Protein 1PAQ (pdb70)

Structure (mmCIF, N/CA/C/O backbone):
data_1PAQ
#
_entry.id   1PAQ
#
_cell.length_a   106.340
_cell.length_b   106.340
_cell.length_c   91.710
_cell.angle_alpha   90.00
_cell.angle_beta   90.00
_cell.angle_gamma   90.00
#
_symmetry.space_group_name_H-M   'I 4 2 2'
#
loop_
_entity.id
_entity.type
_entity.pdbx_description
1 polymer 'Translation initiation factor eIF-2B epsilon subunit'
2 water water
#
loop_
_atom_site.group_PDB
_atom_site.id
_atom_site.type_symbol
_atom_site.label_atom_id
_atom_site.label_alt_id
_atom_site.label_comp_id
_atom_site.label_asym_id
_atom_site.label_entity_id
_atom_site.label_seq_id
_atom_site.pdbx_PDB_ins_code
_atom_site.Cartn_x
_atom_site.Cartn_y
_atom_site.Cartn_z
_atom_site.occupancy
_atom_site.B_iso_or_equiv
_atom_site.auth_seq_id
_atom_site.auth_comp_id
_atom_site.auth_asym_id
_atom_site.auth_atom_id
_atom_site.pdbx_PDB_model_num
ATOM 1 N N . ASP A 1 21 ? 12.316 25.079 7.717 1.00 53.05 544 ASP A N 1
ATOM 2 C CA . ASP A 1 21 ? 11.900 23.685 7.378 1.00 52.82 544 ASP A CA 1
ATOM 3 C C . ASP A 1 21 ? 11.878 22.844 8.643 1.00 51.67 544 ASP A C 1
ATOM 4 O O . ASP A 1 21 ? 10.953 22.065 8.872 1.00 50.87 544 ASP A O 1
ATOM 9 N N . PHE A 1 22 ? 12.923 22.988 9.450 1.00 50.58 545 PHE A N 1
ATOM 10 C CA . PHE A 1 22 ? 12.998 22.251 10.692 1.00 49.31 545 PHE A CA 1
ATOM 11 C C . PHE A 1 22 ? 11.778 22.543 11.540 1.00 50.06 545 PHE A C 1
ATOM 12 O O . PHE A 1 22 ? 11.285 21.647 12.228 1.00 50.01 545 PHE A O 1
ATOM 20 N N . GLU A 1 23 ? 11.285 23.783 11.519 1.00 50.43 546 GLU A N 1
ATOM 21 C CA . GLU A 1 23 ? 10.143 24.064 12.368 1.00 51.34 546 GLU A CA 1
ATOM 22 C C . GLU A 1 23 ? 9.050 23.051 12.099 1.00 51.15 546 GLU A C 1
ATOM 23 O O . GLU A 1 23 ? 8.894 22.099 12.860 1.00 52.44 546 GLU A O 1
ATOM 29 N N . LYS A 1 24 ? 8.314 23.225 11.009 1.00 50.43 547 LYS A N 1
ATOM 30 C CA . LYS A 1 24 ? 7.235 22.299 10.698 1.00 50.08 547 LYS A CA 1
ATOM 31 C C . LYS A 1 24 ? 7.522 20.844 11.070 1.00 48.40 547 LYS A C 1
ATOM 32 O O . LYS A 1 24 ? 6.703 20.206 11.725 1.00 48.43 547 LYS A O 1
ATOM 38 N N . GLU A 1 25 ? 8.673 20.319 10.669 1.00 46.98 548 GLU A N 1
ATOM 39 C CA . GLU A 1 25 ? 9.004 18.934 10.985 1.00 46.03 548 GLU A CA 1
ATOM 40 C C . GLU A 1 25 ? 9.141 18.703 12.492 1.00 44.22 548 GLU A C 1
ATOM 41 O O . GLU A 1 25 ? 8.776 17.642 12.996 1.00 43.86 548 GLU A O 1
ATOM 47 N N . GLY A 1 26 ? 9.669 19.692 13.207 1.00 41.94 549 GLY A N 1
ATOM 48 C CA . GLY A 1 26 ? 9.818 19.560 14.645 1.00 39.38 549 GLY A CA 1
ATOM 49 C C . GLY A 1 26 ? 8.460 19.532 15.318 1.00 37.72 549 GLY A C 1
ATOM 50 O O . GLY A 1 26 ? 8.217 18.743 16.234 1.00 35.84 549 GLY A O 1
ATOM 51 N N . ILE A 1 27 ? 7.567 20.402 14.859 1.00 37.82 550 ILE A N 1
ATOM 52 C CA . ILE A 1 27 ? 6.220 20.464 15.410 1.00 37.98 550 ILE A CA 1
ATOM 53 C C . ILE A 1 27 ? 5.547 19.110 15.205 1.00 38.28 550 ILE A C 1
ATOM 54 O O . ILE A 1 27 ? 4.916 18.567 16.113 1.00 37.82 550 ILE A O 1
ATOM 59 N N . ALA A 1 28 ? 5.703 18.566 14.005 1.00 38.07 551 ALA A N 1
ATOM 60 C CA . ALA A 1 28 ? 5.117 17.280 13.669 1.00 38.74 551 ALA A CA 1
ATOM 61 C C . ALA A 1 28 ? 5.657 16.160 14.559 1.00 39.04 551 ALA A C 1
ATOM 62 O O . ALA A 1 28 ? 4.900 15.311 15.034 1.00 38.95 551 ALA A O 1
ATOM 64 N N . THR A 1 29 ? 6.964 16.163 14.785 1.00 39.05 552 THR A N 1
ATOM 65 C CA . THR A 1 29 ? 7.589 15.141 15.611 1.00 38.90 552 THR A CA 1
ATOM 66 C C . THR A 1 29 ? 7.008 15.136 17.018 1.00 39.55 552 THR A C 1
ATOM 67 O O . THR A 1 29 ? 6.639 14.080 17.542 1.00 39.47 552 THR A O 1
ATOM 71 N N . VAL A 1 30 ? 6.925 16.316 17.627 1.00 39.54 553 VAL A N 1
ATOM 72 C CA . VAL A 1 30 ? 6.390 16.431 18.975 1.00 39.76 553 VAL A CA 1
ATOM 73 C C . VAL A 1 30 ? 4.908 16.076 18.988 1.00 40.60 553 VAL A C 1
ATOM 74 O O . VAL A 1 30 ? 4.439 15.375 19.884 1.00 39.48 553 VAL A O 1
ATOM 78 N N . GLU A 1 31 ? 4.167 16.534 17.985 1.00 42.02 554 GLU A N 1
ATOM 79 C CA . GLU A 1 31 ? 2.739 16.245 17.959 1.00 43.73 554 GLU A CA 1
ATOM 80 C C . GLU A 1 31 ? 2.478 14.748 17.906 1.00 45.23 554 GLU A C 1
ATOM 81 O O . GLU A 1 31 ? 1.499 14.247 18.474 1.00 46.35 554 GLU A O 1
ATOM 87 N N . ARG A 1 32 ? 3.350 14.038 17.203 1.00 46.39 555 ARG A N 1
ATOM 88 C CA . ARG A 1 32 ? 3.230 12.596 17.096 1.00 47.72 555 ARG A CA 1
ATOM 89 C C . ARG A 1 32 ? 3.435 11.887 18.429 1.00 48.11 555 ARG A C 1
ATOM 90 O O . ARG A 1 32 ? 2.646 11.023 18.791 1.00 49.54 555 ARG A O 1
ATOM 98 N N . ALA A 1 33 ? 4.524 12.211 19.121 1.00 48.46 556 ALA A N 1
ATOM 99 C CA . ALA A 1 33 ? 4.841 11.608 20.422 1.00 49.10 556 ALA A CA 1
ATOM 100 C C . ALA A 1 33 ? 3.823 11.870 21.546 1.00 49.83 556 ALA A C 1
ATOM 101 O O . ALA A 1 33 ? 3.780 11.120 22.512 1.00 50.35 556 ALA A O 1
ATOM 111 N N . GLU A 1 35 ? 0.415 12.444 20.951 1.00 54.18 558 GLU A N 1
ATOM 112 C CA . GLU A 1 35 ? -0.762 11.830 20.355 1.00 56.19 558 GLU A CA 1
ATOM 113 C C . GLU A 1 35 ? -0.837 10.320 20.541 1.00 57.04 558 GLU A C 1
ATOM 114 O O . GLU A 1 35 ? -1.726 9.788 21.212 1.00 58.13 558 GLU A O 1
ATOM 120 N N . ASN A 1 36 ? 0.112 9.654 19.904 1.00 57.32 559 ASN A N 1
ATOM 121 C CA . ASN A 1 36 ? 0.239 8.217 19.942 1.00 58.54 559 ASN A CA 1
ATOM 122 C C . ASN A 1 36 ? 1.138 7.946 21.138 1.00 58.61 559 ASN A C 1
ATOM 123 O O . ASN A 1 36 ? 2.078 7.133 21.122 1.00 58.07 559 ASN A O 1
ATOM 128 N N . ASN A 1 37 ? 0.793 8.700 22.171 1.00 58.87 560 ASN A N 1
ATOM 129 C CA . ASN A 1 37 ? 1.418 8.747 23.486 1.00 58.67 560 ASN A CA 1
ATOM 130 C C . ASN A 1 37 ? 2.784 8.212 23.748 1.00 58.79 560 ASN A C 1
ATOM 131 O O . ASN A 1 37 ? 2.963 7.234 24.480 1.00 58.71 560 ASN A O 1
ATOM 136 N N . HIS A 1 38 ? 3.765 8.921 23.236 1.00 59.26 561 HIS A N 1
ATOM 137 C CA . HIS A 1 38 ? 5.110 8.492 23.455 1.00 58.17 561 HIS A CA 1
ATOM 138 C C . HIS A 1 38 ? 5.554 8.964 24.800 1.00 56.97 561 HIS A C 1
ATOM 139 O O . HIS A 1 38 ? 5.101 9.976 25.298 1.00 56.32 561 HIS A O 1
ATOM 146 N N . ASP A 1 39 ? 6.455 8.189 25.359 1.00 55.10 562 ASP A N 1
ATOM 147 C CA . ASP A 1 39 ? 7.096 8.458 26.608 1.00 53.72 562 ASP A CA 1
ATOM 148 C C . ASP A 1 39 ? 8.030 9.494 26.007 1.00 52.81 562 ASP A C 1
ATOM 149 O O . ASP A 1 39 ? 8.209 9.565 24.781 1.00 52.72 562 ASP A O 1
ATOM 154 N N . LEU A 1 40 ? 8.560 10.328 26.876 1.00 50.91 563 LEU A N 1
ATOM 155 C CA . LEU A 1 40 ? 9.443 11.388 26.491 1.00 49.68 563 LEU A CA 1
ATOM 156 C C . LEU A 1 40 ? 10.771 10.933 25.945 1.00 49.21 563 LEU A C 1
ATOM 157 O O . LEU A 1 40 ? 11.075 11.225 24.790 1.00 50.10 563 LEU A O 1
ATOM 162 N N . ASP A 1 41 ? 11.561 10.239 26.772 1.00 47.86 564 ASP A N 1
ATOM 163 C CA . ASP A 1 41 ? 12.883 9.769 26.358 1.00 46.52 564 ASP A CA 1
ATOM 164 C C . ASP A 1 41 ? 12.874 9.491 24.881 1.00 46.25 564 ASP A C 1
ATOM 165 O O . ASP A 1 41 ? 13.733 9.989 24.149 1.00 47.03 564 ASP A O 1
ATOM 170 N N . THR A 1 42 ? 11.885 8.729 24.430 1.00 45.14 565 THR A N 1
ATOM 171 C CA . THR A 1 42 ? 11.810 8.422 23.013 1.00 45.19 565 THR A CA 1
ATOM 172 C C . THR A 1 42 ? 11.420 9.612 22.121 1.00 44.30 565 THR A C 1
ATOM 173 O O . THR A 1 42 ? 11.892 9.711 20.984 1.00 45.15 565 THR A O 1
ATOM 177 N N . ALA A 1 43 ? 10.575 10.510 22.618 1.00 42.87 566 ALA A N 1
ATOM 178 C CA . ALA A 1 43 ? 10.204 11.690 21.847 1.00 41.12 566 ALA A CA 1
ATOM 179 C C . ALA A 1 43 ? 11.449 12.570 21.664 1.00 40.71 566 ALA A C 1
ATOM 180 O O . ALA A 1 43 ? 11.741 13.024 20.558 1.00 40.55 566 ALA A O 1
ATOM 182 N N . LEU A 1 44 ? 12.180 12.809 22.750 1.00 39.49 567 LEU A N 1
ATOM 183 C CA . LEU A 1 44 ? 13.378 13.641 22.690 1.00 39.57 567 LEU A CA 1
ATOM 184 C C . LEU A 1 44 ? 14.481 13.040 21.826 1.00 39.75 567 LEU A C 1
ATOM 185 O O . LEU A 1 44 ? 15.298 13.761 21.248 1.00 38.65 567 LEU A O 1
ATOM 190 N N . LEU A 1 45 ? 14.514 11.714 21.756 1.00 39.82 568 LEU A N 1
ATOM 191 C CA . LEU A 1 45 ? 15.524 11.038 20.960 1.00 39.13 568 LEU A CA 1
ATOM 192 C C . LEU A 1 45 ? 15.306 11.383 19.497 1.00 37.93 568 LEU A C 1
ATOM 193 O O . LEU A 1 45 ? 16.239 11.760 18.792 1.00 36.91 568 LEU A O 1
ATOM 198 N N . GLU A 1 46 ? 14.064 11.262 19.045 1.00 37.79 569 GLU A N 1
ATOM 199 C CA . GLU A 1 46 ? 13.752 11.568 17.657 1.00 38.54 569 GLU A CA 1
ATOM 200 C C . GLU A 1 46 ? 13.962 13.056 17.404 1.00 38.56 569 GLU A C 1
ATOM 201 O O . GLU A 1 46 ? 14.643 13.443 16.455 1.00 38.30 569 GLU A O 1
ATOM 207 N N . LEU A 1 47 ? 13.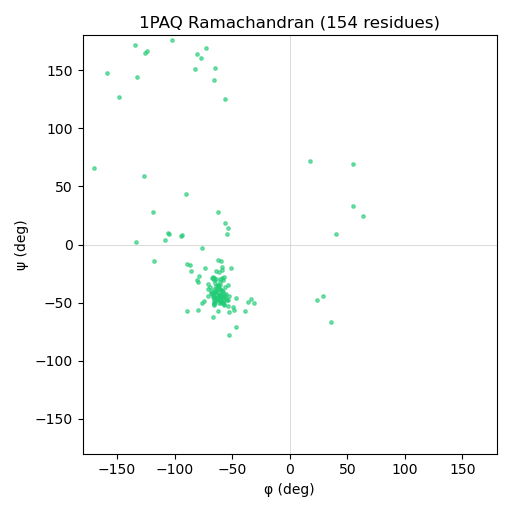379 13.887 18.266 1.00 38.23 570 LEU A N 1
ATOM 208 C CA . LEU A 1 47 ? 13.501 15.333 18.130 1.00 36.77 570 LEU A CA 1
ATOM 209 C C . LEU A 1 47 ? 14.957 15.775 18.074 1.00 36.42 570 LEU A C 1
ATOM 210 O O . LEU A 1 47 ? 15.327 16.565 17.211 1.00 37.21 570 LEU A O 1
ATOM 215 N N . ASN A 1 48 ? 15.786 15.278 18.990 1.00 36.37 571 ASN A N 1
ATOM 216 C CA . ASN A 1 48 ? 17.197 15.659 18.994 1.00 37.37 571 ASN A CA 1
ATOM 217 C C . ASN A 1 48 ? 17.914 15.166 17.741 1.00 37.94 571 ASN A C 1
ATOM 218 O O . ASN A 1 48 ? 18.835 15.821 17.247 1.00 39.25 571 ASN A O 1
ATOM 223 N N . THR A 1 49 ? 17.489 14.018 17.228 1.00 38.42 572 THR A N 1
ATOM 224 C CA . THR A 1 49 ? 18.094 13.467 16.018 1.00 39.27 572 THR A CA 1
ATOM 225 C C . THR A 1 49 ? 17.799 14.425 14.877 1.00 39.41 572 THR A C 1
ATOM 226 O O . THR A 1 49 ? 18.652 14.690 14.034 1.00 39.17 572 THR A O 1
ATOM 230 N N . LEU A 1 50 ? 16.573 14.932 14.866 1.00 39.66 573 LEU A N 1
ATOM 231 C CA . LEU A 1 50 ? 16.134 15.872 13.852 1.00 39.36 573 LEU A CA 1
ATOM 232 C C . LEU A 1 50 ? 16.943 17.153 14.011 1.00 39.85 573 LEU A C 1
ATOM 233 O O . LEU A 1 50 ? 17.375 17.759 13.029 1.00 40.36 573 LEU A O 1
ATOM 238 N N . ARG A 1 51 ? 17.153 17.554 15.261 1.00 39.53 574 ARG A N 1
ATOM 239 C CA . ARG A 1 51 ? 17.899 18.770 15.561 1.00 39.89 574 ARG A CA 1
ATOM 240 C C . ARG A 1 51 ? 19.275 18.779 14.905 1.00 40.39 574 ARG A C 1
ATOM 241 O O . ARG A 1 51 ? 19.644 19.738 14.232 1.00 40.78 574 ARG A O 1
ATOM 257 N N . SER A 1 53 ? 20.283 16.551 12.661 1.00 40.76 576 SER A N 1
ATOM 258 C CA . SER A 1 53 ? 20.035 16.229 11.268 1.00 41.68 576 SER A CA 1
ATOM 259 C C . SER A 1 53 ? 19.920 17.490 10.420 1.00 41.94 576 SER A C 1
ATOM 260 O O . SER A 1 53 ? 20.639 17.660 9.438 1.00 41.80 576 SER A O 1
ATOM 271 N N . ASN A 1 55 ? 20.589 20.487 11.405 1.00 40.73 578 ASN A N 1
ATOM 272 C CA . ASN A 1 55 ? 21.510 21.491 11.925 1.00 41.20 578 ASN A CA 1
ATOM 273 C C . ASN A 1 55 ? 20.831 22.793 12.352 1.00 40.24 578 ASN A C 1
ATOM 274 O O . ASN A 1 55 ? 21.060 23.850 11.766 1.00 40.59 578 ASN A O 1
ATOM 279 N N . VAL A 1 56 ? 20.010 22.702 13.392 1.00 38.87 579 VAL A N 1
ATOM 280 C CA . VAL A 1 56 ? 19.264 23.831 13.930 1.00 36.10 579 VAL A CA 1
ATOM 281 C C . VAL A 1 56 ? 19.653 23.847 15.408 1.00 34.30 579 VAL A C 1
ATOM 282 O O . VAL A 1 56 ? 20.213 22.859 15.891 1.00 34.03 579 VAL A O 1
ATOM 286 N N . THR A 1 57 ? 19.395 24.930 16.135 1.00 32.26 580 THR A N 1
ATOM 287 C CA . THR A 1 57 ? 19.784 24.918 17.549 1.00 31.59 580 THR A CA 1
ATOM 288 C C . THR A 1 57 ? 18.618 24.667 18.494 1.00 29.26 580 THR A C 1
ATOM 289 O O . THR A 1 57 ? 17.466 24.560 18.079 1.00 28.32 580 THR A O 1
ATOM 293 N N . TYR A 1 58 ? 18.945 24.569 19.776 1.00 27.86 581 TYR A N 1
ATOM 294 C CA . TYR A 1 58 ? 17.955 24.322 20.809 1.00 28.99 581 TYR A CA 1
ATOM 295 C C . TYR A 1 58 ? 16.900 25.413 20.923 1.00 28.45 581 TYR A C 1
ATOM 296 O O . TYR A 1 58 ? 15.803 25.169 21.424 1.00 28.10 581 TYR A O 1
ATOM 305 N N . HIS A 1 59 ? 17.228 26.620 20.472 1.00 27.98 582 HIS A N 1
ATOM 306 C CA . HIS A 1 59 ? 16.266 27.710 20.507 1.00 27.36 582 HIS A CA 1
ATOM 307 C C . HIS A 1 59 ? 15.142 27.301 19.572 1.00 27.97 582 HIS A C 1
ATOM 308 O O . HIS A 1 59 ? 13.964 27.394 19.917 1.00 28.93 582 HIS A O 1
ATOM 315 N N . GLU A 1 60 ? 15.525 26.846 18.383 1.00 28.46 583 GLU A N 1
ATOM 316 C CA . GLU A 1 60 ? 14.569 26.408 17.374 1.00 30.61 583 GLU A CA 1
ATOM 317 C C . GLU A 1 60 ? 13.741 25.248 17.925 1.00 29.75 583 GLU A C 1
ATOM 318 O O . GLU A 1 60 ? 12.534 25.172 17.703 1.00 30.32 583 GLU A O 1
ATOM 324 N N . VAL A 1 61 ? 14.399 24.359 18.663 1.00 27.51 584 VAL A N 1
ATOM 325 C CA . VAL A 1 61 ? 13.731 23.217 19.261 1.00 27.19 584 VAL A CA 1
ATOM 326 C C . VAL A 1 61 ? 12.684 23.689 20.264 1.00 26.30 584 VAL A C 1
ATOM 327 O O . VAL A 1 61 ? 11.550 23.206 20.258 1.00 26.02 584 VAL A O 1
ATOM 331 N N . ARG A 1 62 ? 13.060 24.629 21.124 1.00 23.96 585 ARG A N 1
ATOM 332 C CA . ARG A 1 62 ? 12.117 25.154 22.098 1.00 22.14 585 ARG A CA 1
ATOM 333 C C . ARG A 1 62 ? 10.899 25.735 21.382 1.00 22.84 585 ARG A C 1
ATOM 334 O O . ARG A 1 62 ? 9.762 25.478 21.772 1.00 23.67 585 ARG A O 1
ATOM 342 N N . ILE A 1 63 ? 11.135 26.512 20.328 1.00 22.28 586 ILE A N 1
ATOM 343 C CA . ILE A 1 63 ? 10.035 27.099 19.578 1.00 22.62 586 ILE A CA 1
ATOM 344 C C . ILE A 1 63 ? 9.111 26.019 19.040 1.00 22.55 586 ILE A C 1
ATOM 345 O O . ILE A 1 63 ? 7.900 26.096 19.199 1.00 22.17 586 ILE A O 1
ATOM 350 N N . ALA A 1 64 ? 9.687 25.010 18.403 1.00 23.29 587 ALA A N 1
ATOM 351 C CA . ALA A 1 64 ? 8.894 23.929 17.833 1.00 25.53 587 ALA A CA 1
ATOM 352 C C . ALA A 1 64 ? 8.081 23.196 18.899 1.00 26.48 587 ALA A C 1
ATOM 353 O O . ALA A 1 64 ? 6.884 22.959 18.732 1.00 26.44 587 ALA A O 1
ATOM 355 N N . THR A 1 65 ? 8.738 22.853 19.999 1.00 26.64 588 THR A N 1
ATOM 356 C CA . THR A 1 65 ? 8.084 22.142 21.082 1.00 26.95 588 THR A CA 1
ATOM 357 C C . THR A 1 65 ? 6.978 22.970 21.725 1.00 27.28 588 THR A C 1
ATOM 358 O O . THR A 1 65 ? 5.879 22.469 21.954 1.00 29.13 588 THR A O 1
ATOM 362 N N . ILE A 1 66 ? 7.259 24.235 22.006 1.00 26.64 589 ILE A N 1
ATOM 363 C CA . ILE A 1 66 ? 6.267 25.095 22.625 1.00 27.60 589 ILE A CA 1
ATOM 364 C C . ILE A 1 66 ? 5.041 25.327 21.748 1.00 29.68 589 ILE A C 1
ATOM 365 O O . ILE A 1 66 ? 3.914 25.218 22.234 1.00 29.51 589 ILE A O 1
ATOM 370 N N . THR A 1 67 ? 5.229 25.634 20.466 1.00 29.75 590 THR A N 1
ATOM 371 C CA . THR A 1 67 ? 4.057 25.864 19.628 1.00 31.40 590 THR A CA 1
ATOM 372 C C . THR A 1 67 ? 3.261 24.568 19.473 1.00 31.08 590 THR A C 1
ATOM 373 O O . THR A 1 67 ? 2.042 24.599 19.333 1.00 29.95 590 THR A O 1
ATOM 377 N N . ALA A 1 68 ? 3.950 23.432 19.511 1.00 30.34 591 ALA A N 1
ATOM 378 C CA . ALA A 1 68 ? 3.277 22.146 19.376 1.00 30.14 591 ALA A CA 1
ATOM 379 C C . ALA A 1 68 ? 2.363 21.931 20.571 1.00 30.79 591 ALA A C 1
ATOM 380 O O . ALA A 1 68 ? 1.182 21.629 20.413 1.00 31.92 591 ALA A O 1
ATOM 382 N N . LEU A 1 69 ? 2.910 22.086 21.770 1.00 30.67 592 LEU A N 1
ATOM 383 C CA . LEU A 1 69 ? 2.106 21.921 22.972 1.00 30.17 592 LEU A CA 1
ATOM 384 C C . LEU A 1 69 ? 0.936 22.905 23.006 1.00 30.75 592 LEU A C 1
ATOM 385 O O . LEU A 1 69 ? -0.208 22.505 23.215 1.00 30.70 592 LEU A O 1
ATOM 390 N N . LEU A 1 70 ? 1.226 24.188 22.795 1.00 30.71 593 LEU A N 1
ATOM 391 C CA . LEU A 1 70 ? 0.192 25.217 22.809 1.00 31.13 593 LEU A CA 1
ATOM 392 C C . LEU A 1 70 ? -0.916 24.997 21.777 1.00 31.88 593 LEU A C 1
ATOM 393 O O . LEU A 1 70 ? -2.057 25.416 21.989 1.00 32.04 593 LEU A O 1
ATOM 398 N N . ARG A 1 71 ? -0.598 24.351 20.660 1.00 31.96 594 ARG A N 1
ATOM 399 C CA . ARG A 1 71 ? -1.625 24.104 19.661 1.00 32.72 594 ARG A CA 1
ATOM 400 C C . ARG A 1 71 ? -2.575 23.063 20.213 1.00 34.51 594 ARG A C 1
ATOM 401 O O . ARG A 1 71 ? -3.795 23.209 20.115 1.00 34.74 594 ARG A O 1
ATOM 409 N N . ARG A 1 72 ? -2.012 22.018 20.812 1.00 34.10 595 ARG A N 1
ATOM 410 C CA . ARG A 1 72 ? -2.831 20.969 21.384 1.00 34.80 595 ARG A CA 1
ATOM 411 C C . ARG A 1 72 ? -3.708 21.524 22.502 1.00 34.88 595 ARG A C 1
ATOM 412 O O . ARG A 1 72 ? -4.850 21.104 22.655 1.00 34.64 595 ARG A O 1
ATOM 420 N N . VAL A 1 73 ? -3.177 22.467 23.278 1.00 34.11 596 VAL A N 1
ATOM 421 C CA . VAL A 1 73 ? -3.957 23.071 24.351 1.00 34.00 596 VAL A CA 1
ATOM 422 C C . VAL A 1 73 ? -5.106 23.839 23.713 1.00 34.59 596 VAL A C 1
ATOM 423 O O . VAL A 1 73 ? -6.256 23.727 24.140 1.00 34.95 596 VAL A O 1
ATOM 427 N N . TYR A 1 74 ? -4.783 24.612 22.683 1.00 34.68 597 TYR A N 1
ATOM 428 C CA . TYR A 1 74 ? -5.777 25.407 21.973 1.00 35.11 597 TYR A CA 1
ATOM 429 C C . TYR A 1 74 ? -6.890 24.504 21.447 1.00 35.81 597 TYR A C 1
ATOM 430 O O . TYR A 1 74 ? -8.074 24.752 21.680 1.00 34.66 597 TYR A O 1
ATOM 439 N N . HIS A 1 75 ? -6.496 23.448 20.745 1.00 36.70 598 HIS A N 1
ATOM 440 C CA . HIS A 1 75 ? -7.458 22.517 20.175 1.00 38.06 598 HIS A CA 1
ATOM 441 C C . HIS A 1 75 ? -8.408 22.004 21.259 1.00 38.55 598 HIS A C 1
ATOM 442 O O . HIS A 1 75 ? -9.628 22.002 21.071 1.00 39.66 598 HIS A O 1
ATOM 449 N N . PHE A 1 76 ? -7.845 21.583 22.390 1.00 37.30 599 PHE A N 1
ATOM 450 C CA . PHE A 1 76 ? -8.643 21.074 23.497 1.00 36.78 599 PHE A CA 1
ATOM 451 C C . PHE A 1 76 ? -9.694 22.084 23.939 1.00 37.37 599 PHE A C 1
ATOM 452 O O . PHE A 1 76 ? -10.834 21.716 24.203 1.00 38.56 599 PHE A O 1
ATOM 460 N N . ILE A 1 77 ? -9.313 23.355 24.014 1.00 37.37 600 ILE A N 1
ATOM 461 C CA . ILE A 1 77 ? -10.243 24.394 24.439 1.00 36.25 600 ILE A CA 1
ATOM 462 C C . ILE A 1 77 ? -11.283 24.760 23.371 1.00 36.74 600 ILE A C 1
ATOM 463 O O . ILE A 1 77 ? -12.475 24.817 23.658 1.00 36.18 600 ILE A O 1
ATOM 468 N N . ALA A 1 78 ? -10.831 24.997 22.144 1.00 36.78 601 ALA A N 1
ATOM 469 C CA . ALA A 1 78 ? -11.733 25.381 21.059 1.00 36.98 601 ALA A CA 1
ATOM 470 C C . ALA A 1 78 ? -12.838 24.365 20.786 1.00 36.94 601 ALA A C 1
ATOM 471 O O . ALA A 1 78 ? -13.934 24.732 20.361 1.00 35.67 601 ALA A O 1
ATOM 473 N N . THR A 1 79 ? -12.546 23.090 21.027 1.00 37.21 602 THR A N 1
ATOM 474 C CA . THR A 1 79 ? -13.522 22.031 20.790 1.00 36.35 602 THR A CA 1
ATOM 475 C C . THR A 1 79 ? -14.304 21.689 22.047 1.00 37.50 602 THR A C 1
ATOM 476 O O . THR A 1 79 ? -15.068 20.727 22.069 1.00 38.26 602 THR A O 1
ATOM 480 N N . GLN A 1 80 ? -14.108 22.482 23.094 1.00 38.35 603 GLN A N 1
ATOM 481 C CA . GLN A 1 80 ? -14.791 22.273 24.366 1.00 39.03 603 GLN A CA 1
ATOM 482 C C . GLN A 1 80 ? -14.584 20.872 24.938 1.00 37.57 603 GLN A C 1
ATOM 483 O O . GLN A 1 80 ? -15.469 20.324 25.593 1.00 38.20 603 GLN A O 1
ATOM 489 N N . THR A 1 81 ? -13.416 20.295 24.691 1.00 35.30 604 THR A N 1
ATOM 490 C CA . THR A 1 81 ? -13.112 18.967 25.205 1.00 34.26 604 THR A CA 1
ATOM 491 C C . THR A 1 81 ? -12.561 19.100 26.629 1.00 32.78 604 THR A C 1
ATOM 492 O O . THR A 1 81 ? -12.623 18.163 27.418 1.00 32.40 604 THR A O 1
ATOM 496 N N . LEU A 1 82 ? -12.032 20.280 26.941 1.00 31.65 605 LEU A N 1
ATOM 497 C CA . LEU A 1 82 ? -11.470 20.582 28.255 1.00 31.79 605 LEU A CA 1
ATOM 498 C C . LEU A 1 82 ? -11.431 22.090 28.459 1.00 32.69 605 LEU A C 1
ATOM 499 O O . LEU A 1 82 ? -11.244 22.843 27.505 1.00 33.38 605 LEU A O 1
ATOM 504 N N . GLY A 1 83 ? -11.604 22.532 29.698 1.00 33.31 606 GLY A N 1
ATOM 505 C CA . GLY A 1 83 ? -11.578 23.957 29.969 1.00 33.60 606 GLY A CA 1
ATOM 506 C C . GLY A 1 83 ? -10.163 24.482 29.861 1.00 34.27 606 GLY A C 1
ATOM 507 O O . GLY A 1 83 ? -9.225 23.693 29.778 1.00 34.11 606 GLY A O 1
ATOM 508 N N . PRO A 1 84 ? -9.968 25.808 29.858 1.00 34.30 607 PRO A N 1
ATOM 509 C CA . PRO A 1 84 ? -8.629 26.395 29.757 1.00 34.02 607 PRO A CA 1
ATOM 510 C C . PRO A 1 84 ? -7.588 25.767 30.693 1.00 33.96 607 PRO A C 1
ATOM 511 O O . PRO A 1 84 ? -6.687 25.060 30.239 1.00 33.65 607 PRO A O 1
ATOM 515 N N . LYS A 1 85 ? -7.714 26.018 31.994 1.00 34.30 608 LYS A N 1
ATOM 516 C CA . LYS A 1 85 ? -6.758 25.474 32.953 1.00 36.63 608 LYS A CA 1
ATOM 517 C C . LYS A 1 85 ? -6.536 23.976 32.760 1.00 36.87 608 LYS A C 1
ATOM 518 O O . LYS A 1 85 ? -5.399 23.530 32.616 1.00 38.15 608 LYS A O 1
ATOM 524 N N . ASP A 1 86 ? -7.617 23.202 32.751 1.00 36.09 609 ASP A N 1
ATOM 525 C CA . ASP A 1 86 ? -7.520 21.758 32.565 1.00 35.13 609 ASP A CA 1
ATOM 526 C C . ASP A 1 86 ? -6.716 21.392 31.321 1.00 33.96 609 ASP A C 1
ATOM 527 O O . ASP A 1 86 ? -5.871 20.495 31.363 1.00 33.94 609 ASP A O 1
ATOM 532 N N . ALA A 1 87 ? -6.979 22.082 30.214 1.00 32.08 610 ALA A N 1
ATOM 533 C CA . ALA A 1 87 ? -6.274 21.804 28.964 1.00 31.45 610 ALA A CA 1
ATOM 534 C C . ALA A 1 87 ? -4.770 22.038 29.112 1.00 30.87 610 ALA A C 1
ATOM 535 O O . ALA A 1 87 ? -3.961 21.212 28.692 1.00 29.78 610 ALA A O 1
ATOM 537 N N . VAL A 1 88 ? -4.403 23.163 29.715 1.00 30.62 611 VAL A N 1
ATOM 538 C CA . VAL A 1 88 ? -3.001 23.476 29.909 1.00 31.13 611 VAL A CA 1
ATOM 539 C C . VAL A 1 88 ? -2.365 22.402 30.780 1.00 31.24 611 VAL A C 1
ATOM 540 O O . VAL A 1 88 ? -1.332 21.836 30.422 1.00 31.22 611 VAL A O 1
ATOM 544 N N . VAL A 1 89 ? -2.994 22.107 31.912 1.00 31.62 612 VAL A N 1
ATOM 545 C CA . VAL A 1 89 ? -2.485 21.092 32.832 1.00 31.83 612 VAL A CA 1
ATOM 546 C C . VAL A 1 89 ? -2.322 19.728 32.158 1.00 31.42 612 VAL A C 1
ATOM 547 O O . VAL A 1 89 ? -1.298 19.069 32.314 1.00 31.31 612 VAL A O 1
ATOM 551 N N . LYS A 1 90 ? -3.336 19.319 31.402 1.00 31.57 613 LYS A N 1
ATOM 552 C CA . LYS A 1 90 ? -3.325 18.037 30.705 1.00 32.13 613 LYS A CA 1
ATOM 553 C C . LYS A 1 90 ? -2.102 17.928 29.798 1.00 32.26 613 LYS A C 1
ATOM 554 O O . LYS A 1 90 ? -1.436 16.894 29.764 1.00 31.71 613 LYS A O 1
ATOM 560 N N . VAL A 1 91 ? -1.807 19.003 29.072 1.00 31.39 614 VAL A N 1
ATOM 561 C CA . VAL A 1 91 ? -0.681 19.022 28.147 1.00 29.85 614 VAL A CA 1
ATOM 562 C C . VAL A 1 91 ? 0.680 19.255 28.806 1.00 28.59 614 VAL A C 1
ATOM 563 O O . VAL A 1 91 ? 1.593 18.444 28.660 1.00 27.12 614 VAL A O 1
ATOM 567 N N . PHE A 1 92 ? 0.816 20.355 29.535 1.00 27.81 615 PHE A N 1
ATOM 568 C CA . PHE A 1 92 ? 2.083 20.670 30.177 1.00 28.92 615 PHE A CA 1
ATOM 569 C C . PHE A 1 92 ? 2.556 19.730 31.282 1.00 30.21 615 PHE A C 1
ATOM 570 O O . PHE A 1 92 ? 3.740 19.407 31.341 1.00 30.10 615 PHE A O 1
ATOM 578 N N . ASN A 1 93 ? 1.652 19.288 32.153 1.00 31.18 616 ASN A N 1
ATOM 579 C CA . ASN A 1 93 ? 2.041 18.377 33.224 1.00 32.52 616 ASN A CA 1
ATOM 580 C C . ASN A 1 93 ? 2.765 17.156 32.670 1.00 31.01 616 ASN A C 1
ATOM 581 O O . ASN A 1 93 ? 3.687 16.628 33.296 1.00 32.35 616 ASN A O 1
ATOM 586 N N . GLN A 1 94 ? 2.354 16.716 31.489 1.00 29.81 617 GLN A N 1
ATOM 587 C CA . GLN A 1 94 ? 2.970 15.552 30.872 1.00 30.82 617 GLN A CA 1
ATOM 588 C C . GLN A 1 94 ? 4.167 15.912 29.995 1.00 31.85 617 GLN A C 1
ATOM 589 O O . GLN A 1 94 ? 5.282 15.444 30.224 1.00 32.04 617 GLN A O 1
ATOM 595 N N . TRP A 1 95 ? 3.937 16.766 29.003 1.00 32.10 618 TRP A N 1
ATOM 596 C CA . TRP A 1 95 ? 4.988 17.137 28.070 1.00 32.25 618 TRP A CA 1
ATOM 597 C C . TRP A 1 95 ? 5.925 18.284 28.425 1.00 31.69 618 TRP A C 1
ATOM 598 O O . TRP A 1 95 ? 7.002 18.398 27.849 1.00 31.79 618 TRP A O 1
ATOM 609 N N . GLY A 1 96 ? 5.532 19.123 29.375 1.00 30.93 619 GLY A N 1
ATOM 610 C CA . GLY A 1 96 ? 6.391 20.225 29.764 1.00 30.18 619 GLY A CA 1
ATOM 611 C C . GLY A 1 96 ? 7.738 19.735 30.267 1.00 30.73 619 GLY A C 1
ATOM 612 O O . GLY A 1 96 ? 8.708 20.492 30.308 1.00 29.80 619 GLY A O 1
ATOM 613 N N . LEU A 1 97 ? 7.797 18.463 30.654 1.00 30.22 620 LEU A N 1
ATOM 614 C CA . LEU A 1 97 ? 9.031 17.866 31.151 1.00 29.84 620 LEU A CA 1
ATOM 615 C C . LEU A 1 97 ? 10.107 17.831 30.072 1.00 29.20 620 LEU A C 1
ATOM 616 O O . LEU A 1 97 ? 11.298 17.768 30.377 1.00 28.52 620 LEU A O 1
ATOM 621 N N . LEU A 1 98 ? 9.677 17.876 28.811 1.00 29.15 621 LEU A N 1
ATOM 622 C CA . LEU A 1 98 ? 10.602 17.865 27.680 1.00 29.08 621 LEU A CA 1
ATOM 623 C C . LEU A 1 98 ? 11.523 19.075 27.748 1.00 28.78 621 LEU A C 1
ATOM 624 O O . LEU A 1 98 ? 12.660 19.023 27.281 1.00 27.72 621 LEU A O 1
ATOM 629 N N . PHE A 1 99 ? 11.024 20.163 28.330 1.00 27.91 622 PHE A N 1
ATOM 630 C CA . PHE A 1 99 ? 11.798 21.389 28.442 1.00 28.17 622 PHE A CA 1
ATOM 631 C C . PHE A 1 99 ? 13.084 21.282 29.264 1.00 28.98 622 PHE A C 1
ATOM 632 O O . PHE A 1 99 ? 14.073 21.935 28.935 1.00 27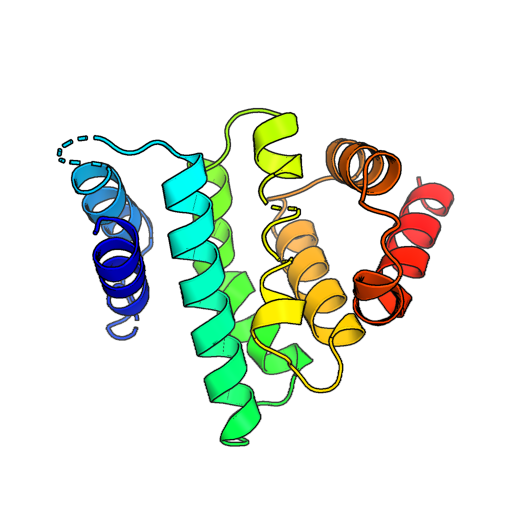.85 622 PHE A O 1
ATOM 640 N N . LYS A 1 100 ? 13.099 20.469 30.321 1.00 29.55 623 LYS A N 1
ATOM 641 C CA . LYS A 1 100 ? 14.322 20.373 31.116 1.00 31.68 623 LYS A CA 1
ATOM 642 C C . LYS A 1 100 ? 15.518 19.838 30.336 1.00 30.44 623 LYS A C 1
ATOM 643 O O . LYS A 1 100 ? 16.653 19.938 30.793 1.00 30.68 623 LYS A O 1
ATOM 649 N N . ARG A 1 101 ? 15.266 19.285 29.155 1.00 29.50 624 ARG A N 1
ATOM 650 C CA . ARG A 1 101 ? 16.346 18.785 28.314 1.00 28.24 624 ARG A CA 1
ATOM 651 C C . ARG A 1 101 ? 16.364 19.535 26.989 1.00 27.41 624 ARG A C 1
ATOM 652 O O . ARG A 1 101 ? 16.792 19.010 25.966 1.00 26.18 624 ARG A O 1
ATOM 660 N N . GLN A 1 102 ? 15.883 20.773 27.028 1.00 26.93 625 GLN A N 1
ATOM 661 C CA . GLN A 1 102 ? 15.851 21.649 25.862 1.00 27.06 625 GLN A CA 1
ATOM 662 C C . GLN A 1 102 ? 16.376 23.020 26.272 1.00 25.87 625 GLN A C 1
ATOM 663 O O . GLN A 1 102 ? 16.410 23.952 25.476 1.00 26.03 625 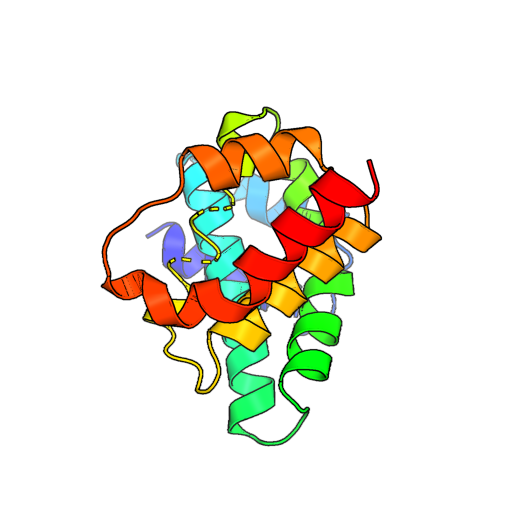GLN A O 1
ATOM 669 N N . ALA A 1 103 ? 16.778 23.118 27.535 1.00 26.41 626 ALA A N 1
ATOM 670 C CA . ALA A 1 103 ? 17.324 24.343 28.111 1.00 27.66 626 ALA A CA 1
ATOM 671 C C . ALA A 1 103 ? 18.330 23.912 29.172 1.00 28.53 626 ALA A C 1
ATOM 672 O O . ALA A 1 103 ? 18.007 23.130 30.065 1.00 29.57 626 ALA A O 1
ATOM 674 N N . PHE A 1 104 ? 19.549 24.430 29.079 1.00 29.08 627 PHE A N 1
ATOM 675 C CA . PHE A 1 104 ? 20.592 24.038 30.013 1.00 29.98 627 PHE A CA 1
ATOM 676 C C . PHE A 1 104 ? 21.132 25.159 30.876 1.00 29.95 627 PHE A C 1
ATOM 677 O O . PHE A 1 104 ? 21.833 24.907 31.859 1.00 31.22 627 PHE A O 1
ATOM 685 N N . ASP A 1 105 ? 20.837 26.398 30.507 1.00 29.46 628 ASP A N 1
ATOM 686 C CA . ASP A 1 105 ? 21.263 27.497 31.349 1.00 30.53 628 ASP A CA 1
ATOM 687 C C . ASP A 1 105 ? 20.146 28.506 31.546 1.00 30.72 628 ASP A C 1
ATOM 688 O O . ASP A 1 105 ? 19.079 28.422 30.931 1.00 30.79 628 ASP A O 1
ATOM 693 N N . GLU A 1 106 ? 20.405 29.446 32.437 1.00 29.96 629 GLU A N 1
ATOM 694 C CA . GLU A 1 106 ? 19.450 30.470 32.796 1.00 31.60 629 GLU A CA 1
ATOM 695 C C . GLU A 1 106 ? 18.773 31.181 31.628 1.00 30.71 629 GLU A C 1
ATOM 696 O O . GLU A 1 106 ? 17.542 31.193 31.543 1.00 29.39 629 GLU A O 1
ATOM 702 N N . GLU A 1 107 ? 19.557 31.770 30.729 1.00 29.93 630 GLU A N 1
ATOM 703 C CA . GLU A 1 107 ? 18.951 32.471 29.608 1.00 31.40 630 GLU A CA 1
ATOM 704 C C . GLU A 1 107 ? 18.104 31.559 28.727 1.00 30.64 630 GLU A C 1
ATOM 705 O O . GLU A 1 107 ? 17.096 31.999 28.169 1.00 31.78 630 GLU A O 1
ATOM 711 N N . GLU A 1 108 ? 18.486 30.292 28.611 1.00 28.04 631 GLU A N 1
ATOM 712 C CA . GLU A 1 108 ? 17.705 29.374 27.798 1.00 27.04 631 GLU A CA 1
ATOM 713 C C . GLU A 1 108 ? 16.344 29.129 28.451 1.00 25.40 631 GLU A C 1
ATOM 714 O O . GLU A 1 108 ? 15.357 28.872 27.766 1.00 24.08 631 GLU A O 1
ATOM 720 N N . TYR A 1 109 ? 16.288 29.222 29.777 1.00 24.52 632 TYR A N 1
ATOM 721 C CA . TYR A 1 109 ? 15.021 29.043 30.474 1.00 24.92 632 TYR A CA 1
ATOM 722 C C . TYR A 1 109 ? 14.240 30.346 30.362 1.00 23.64 632 TYR A C 1
ATOM 723 O O . TYR A 1 109 ? 13.013 30.341 30.307 1.00 21.96 632 TYR A O 1
ATOM 732 N N . ILE A 1 110 ? 14.966 31.460 30.325 1.00 23.38 633 ILE A N 1
ATOM 733 C CA . ILE A 1 110 ? 14.338 32.768 30.184 1.00 23.40 633 ILE A CA 1
ATOM 734 C C . ILE A 1 110 ? 13.718 32.803 28.787 1.00 22.51 633 ILE A C 1
ATOM 735 O O . ILE A 1 110 ? 12.584 33.244 28.609 1.00 20.58 633 ILE A O 1
ATOM 740 N N . ASP A 1 111 ? 14.472 32.309 27.807 1.00 21.13 634 ASP A N 1
ATOM 741 C CA . ASP A 1 111 ? 14.021 32.246 26.421 1.00 21.55 634 ASP A CA 1
ATOM 742 C C . ASP A 1 111 ? 12.789 31.356 26.337 1.00 22.61 634 ASP A C 1
ATOM 743 O O . ASP A 1 111 ? 11.822 31.672 25.644 1.00 23.82 634 ASP A O 1
ATOM 748 N N . LEU A 1 112 ? 12.847 30.241 27.058 1.00 22.19 635 LEU A N 1
ATOM 749 C CA . LEU A 1 112 ? 11.769 29.263 27.112 1.00 22.91 635 LEU A CA 1
ATOM 750 C C . LEU A 1 112 ? 10.460 29.958 27.501 1.00 22.14 635 LEU A C 1
ATOM 751 O O . LEU A 1 112 ? 9.448 29.841 26.803 1.00 20.74 635 LEU A O 1
ATOM 764 N N . ASN A 1 114 ? 9.841 33.237 27.531 1.00 20.03 637 ASN A N 1
ATOM 765 C CA . ASN A 1 114 ? 9.487 34.313 26.603 1.00 19.98 637 ASN A CA 1
ATOM 766 C C . ASN A 1 114 ? 8.689 33.742 25.433 1.00 19.74 637 ASN A C 1
ATOM 767 O O . ASN A 1 114 ? 7.684 34.311 25.009 1.00 21.32 637 ASN A O 1
ATOM 772 N N . ILE A 1 115 ? 9.158 32.619 24.904 1.00 18.97 638 ILE A N 1
ATOM 773 C CA . ILE A 1 115 ? 8.496 31.979 23.780 1.00 20.03 638 ILE A CA 1
ATOM 774 C C . ILE A 1 115 ? 7.072 31.593 24.133 1.00 20.63 638 ILE A C 1
ATOM 775 O O . ILE A 1 115 ? 6.152 31.848 23.365 1.00 22.34 638 ILE A O 1
ATOM 780 N N . ILE A 1 116 ? 6.892 30.979 25.299 1.00 21.55 639 ILE A N 1
ATOM 781 C CA . ILE A 1 116 ? 5.565 30.576 25.744 1.00 20.91 639 ILE A CA 1
ATOM 782 C C . ILE A 1 116 ? 4.618 31.775 25.770 1.00 21.47 639 ILE A C 1
ATOM 783 O O . ILE A 1 116 ? 3.509 31.710 25.247 1.00 21.16 639 ILE A O 1
ATOM 796 N N . GLU A 1 118 ? 4.980 34.685 24.207 1.00 27.84 641 GLU A N 1
ATOM 797 C CA . GLU A 1 118 ? 4.832 35.168 22.835 1.00 30.60 641 GLU A CA 1
ATOM 798 C C . GLU A 1 118 ? 3.897 34.289 22.008 1.00 30.95 641 GLU A C 1
ATOM 799 O O . GLU A 1 118 ? 3.004 34.784 21.324 1.00 31.40 641 GLU A O 1
ATOM 805 N N . LYS A 1 119 ? 4.108 32.979 22.073 1.00 30.84 642 LYS A N 1
ATOM 806 C CA . LYS A 1 119 ? 3.294 32.046 21.312 1.00 30.17 642 LYS A CA 1
ATOM 807 C C . LYS A 1 119 ? 1.839 32.004 21.761 1.00 30.53 642 LYS A C 1
ATOM 808 O O . LYS A 1 119 ? 0.945 31.723 20.960 1.00 31.26 642 LYS A O 1
ATOM 814 N N . ILE A 1 120 ? 1.594 32.280 23.038 1.00 29.92 643 ILE A N 1
ATOM 815 C CA . ILE A 1 120 ? 0.229 32.285 23.531 1.00 29.52 643 ILE A CA 1
ATOM 816 C C . ILE A 1 120 ? -0.508 33.436 22.855 1.00 28.97 643 ILE A C 1
ATOM 817 O O . ILE A 1 120 ? -1.618 33.267 22.357 1.00 29.57 643 ILE A O 1
ATOM 822 N N . VAL 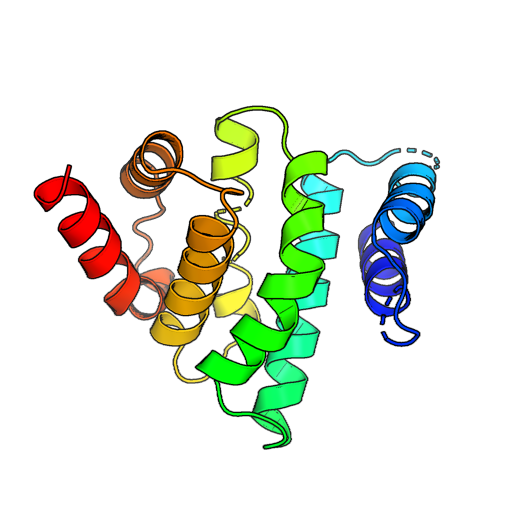A 1 121 ? 0.130 34.599 22.822 1.00 28.30 644 VAL A N 1
ATOM 823 C CA . VAL A 1 121 ? -0.455 35.777 22.195 1.00 29.74 644 VAL A CA 1
ATOM 824 C C . VAL A 1 121 ? -0.712 35.517 20.716 1.00 31.74 644 VAL A C 1
ATOM 825 O O . VAL A 1 121 ? -1.762 35.857 20.178 1.00 31.44 644 VAL A O 1
ATOM 829 N N . GLU A 1 122 ? 0.272 34.898 20.078 1.00 34.52 645 GLU A N 1
ATOM 830 C CA . GLU A 1 122 ? 0.230 34.578 18.662 1.00 37.31 645 GLU A CA 1
ATOM 831 C C . GLU A 1 122 ? -0.902 33.605 18.330 1.00 38.32 645 GLU A C 1
ATOM 832 O O . GLU A 1 122 ? -1.562 33.735 17.299 1.00 38.24 645 GLU A O 1
ATOM 838 N N . GLN A 1 123 ? -1.113 32.633 19.213 1.00 38.80 646 GLN A N 1
ATOM 839 C CA . GLN A 1 123 ? -2.152 31.619 19.042 1.00 39.18 646 GLN A CA 1
ATOM 840 C C . GLN A 1 123 ? -3.524 32.226 19.308 1.00 39.31 646 GLN A C 1
ATOM 841 O O . GLN A 1 123 ? -4.544 31.686 18.888 1.00 38.58 646 GLN A O 1
ATOM 847 N N . SER A 1 124 ? -3.524 33.346 20.024 1.00 39.82 647 SER A N 1
ATOM 848 C CA . SER A 1 124 ? -4.734 34.075 20.386 1.00 41.25 647 SER A CA 1
ATOM 849 C C . SER A 1 124 ? -5.811 33.281 21.123 1.00 41.56 647 SER A C 1
ATOM 850 O O . SER A 1 124 ? -6.880 33.004 20.575 1.00 40.89 647 SER A O 1
ATOM 853 N N . PHE A 1 125 ? -5.514 32.921 22.370 1.00 41.83 648 PHE A N 1
ATOM 854 C CA . PHE A 1 125 ? -6.454 32.208 23.233 1.00 42.25 648 PHE A CA 1
ATOM 855 C C . PHE A 1 125 ? -7.367 33.317 23.758 1.00 42.63 648 PHE A C 1
ATOM 856 O O . PHE A 1 125 ? -7.016 34.489 23.666 1.00 42.39 648 PHE A O 1
ATOM 864 N N . ASP A 1 126 ? -8.523 32.974 24.316 1.00 44.39 649 ASP A N 1
ATOM 865 C CA . ASP A 1 126 ? -9.422 34.013 24.813 1.00 46.42 649 ASP A CA 1
ATOM 866 C C . ASP A 1 126 ? -9.079 34.640 26.161 1.00 46.64 649 ASP A C 1
ATOM 867 O O . ASP A 1 126 ? -9.450 35.792 26.424 1.00 48.35 649 ASP A O 1
ATOM 872 N N . LYS A 1 127 ? -8.392 33.895 27.019 1.00 45.75 650 LYS A N 1
ATOM 873 C CA . LYS A 1 127 ? -7.981 34.423 28.318 1.00 45.95 650 LYS A CA 1
ATOM 874 C C . LYS A 1 127 ? -6.479 34.215 28.460 1.00 43.99 650 LYS A C 1
ATOM 875 O O . LYS A 1 127 ? -6.013 33.531 29.378 1.00 45.18 650 LYS A O 1
ATOM 881 N N . PRO A 1 128 ? -5.702 34.795 27.528 1.00 41.66 651 PRO A N 1
ATOM 882 C CA . PRO A 1 128 ? -4.244 34.714 27.493 1.00 38.23 651 PRO A CA 1
ATOM 883 C C . PRO A 1 128 ? -3.615 34.672 28.891 1.00 35.79 651 PRO A C 1
ATOM 884 O O . PRO A 1 128 ? -2.728 33.868 29.160 1.00 35.22 651 PRO A O 1
ATOM 888 N N . ASP A 1 129 ? -4.055 35.557 29.776 1.00 33.48 652 ASP A N 1
ATOM 889 C CA . ASP A 1 129 ? -3.501 35.599 31.131 1.00 33.60 652 ASP A CA 1
ATOM 890 C C . ASP A 1 129 ? -3.652 34.261 31.876 1.00 32.11 652 ASP A C 1
ATOM 891 O O . ASP A 1 129 ? -2.745 33.817 32.591 1.00 31.43 652 ASP A O 1
ATOM 896 N N . LEU A 1 130 ? -4.795 33.609 31.698 1.00 30.22 653 LEU A N 1
ATOM 897 C CA . LEU A 1 130 ? -5.011 32.336 32.366 1.00 29.97 653 LEU A CA 1
ATOM 898 C C . LEU A 1 130 ? -4.157 31.226 31.763 1.00 28.41 653 LEU A C 1
ATOM 899 O O . LEU A 1 130 ? -3.651 30.370 32.486 1.00 26.25 653 LEU A O 1
ATOM 904 N N . ILE A 1 131 ? -3.994 31.241 30.445 1.00 26.98 654 ILE A N 1
ATOM 905 C CA . ILE A 1 131 ? -3.195 30.222 29.773 1.00 27.93 654 ILE A CA 1
ATOM 906 C C . ILE A 1 131 ? -1.731 30.298 30.201 1.00 27.77 654 ILE A C 1
ATOM 907 O O . ILE A 1 131 ? -1.114 29.279 30.501 1.00 27.87 654 ILE A O 1
ATOM 912 N N . LEU A 1 132 ? -1.189 31.511 30.234 1.00 27.64 655 LEU A N 1
ATOM 913 C CA . LEU A 1 132 ? 0.209 31.729 30.603 1.00 26.73 655 LEU A CA 1
ATOM 914 C C . LEU A 1 132 ? 0.464 31.451 32.081 1.00 25.94 655 LEU A C 1
ATOM 915 O O . LEU A 1 132 ? 1.510 30.924 32.450 1.00 24.51 655 LEU A O 1
ATOM 920 N N . PHE A 1 133 ? -0.501 31.803 32.922 1.00 26.01 656 PHE A N 1
ATOM 921 C CA . PHE A 1 133 ? -0.373 31.578 34.354 1.00 26.27 656 PHE A CA 1
ATOM 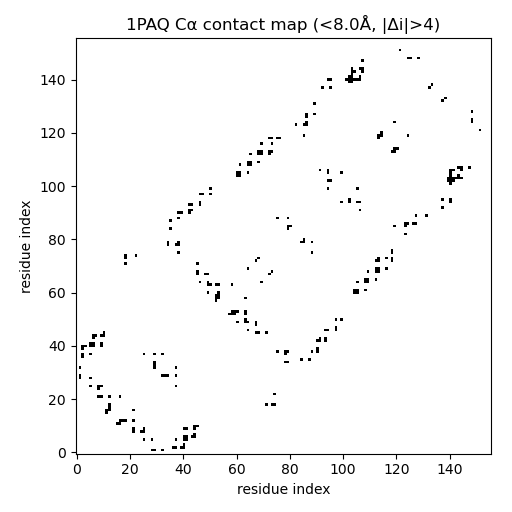922 C C . PHE A 1 133 ? -0.407 30.092 34.667 1.00 24.56 656 PHE A C 1
ATOM 923 O O . PHE A 1 133 ? 0.346 29.603 35.504 1.00 24.76 656 PHE A O 1
ATOM 931 N N . SER A 1 134 ? -1.296 29.383 33.987 1.00 24.95 657 SER A N 1
ATOM 932 C CA . SER A 1 134 ? -1.446 27.951 34.181 1.00 25.27 657 SER A CA 1
ATOM 933 C C . SER A 1 134 ? -0.219 27.188 33.707 1.00 24.92 657 SER A C 1
ATOM 934 O O . SER A 1 134 ? 0.262 26.287 34.393 1.00 24.07 657 SER A O 1
ATOM 937 N N . ALA A 1 135 ? 0.281 27.553 32.531 1.00 25.55 658 ALA A N 1
ATOM 938 C CA . ALA A 1 135 ? 1.452 26.901 31.954 1.00 24.89 658 ALA A CA 1
ATOM 939 C C . ALA A 1 135 ? 2.675 27.053 32.848 1.00 24.39 658 ALA A C 1
ATOM 940 O O . ALA A 1 135 ? 3.368 26.077 33.132 1.00 25.02 658 ALA A O 1
ATOM 942 N N . LEU A 1 136 ? 2.941 28.276 33.288 1.00 24.84 659 LEU A N 1
ATOM 943 C CA . LEU A 1 136 ? 4.085 28.533 34.154 1.00 25.21 659 LEU A CA 1
ATOM 944 C C . LEU A 1 136 ? 3.951 27.814 35.496 1.00 26.09 659 LEU A C 1
ATOM 945 O O . LEU A 1 136 ? 4.930 27.290 36.021 1.00 26.48 659 LEU A O 1
ATOM 950 N N . VAL A 1 137 ? 2.740 27.781 36.045 1.00 26.93 660 VAL A N 1
ATOM 951 C CA . VAL A 1 137 ? 2.503 27.109 37.321 1.00 27.83 660 VAL A CA 1
ATOM 952 C C . VAL A 1 137 ? 2.754 25.605 37.222 1.00 27.28 660 VAL A C 1
ATOM 953 O O . VAL A 1 137 ? 3.321 24.996 38.133 1.00 26.30 660 VAL A O 1
ATOM 957 N N . SER A 1 138 ? 2.318 25.009 36.117 1.00 26.78 661 SER A N 1
ATOM 958 C CA . SER A 1 138 ? 2.518 23.586 35.896 1.00 26.55 661 SER A CA 1
ATOM 959 C C . SER A 1 138 ? 4.014 23.294 35.924 1.00 28.02 661 SER A C 1
ATOM 960 O O . SER A 1 138 ? 4.466 22.376 36.611 1.00 27.46 661 SER A O 1
ATOM 963 N N . LEU A 1 139 ? 4.776 24.085 35.174 1.00 28.75 662 LEU A N 1
ATOM 964 C CA . LEU A 1 139 ? 6.222 23.918 35.113 1.00 29.56 662 LEU A CA 1
ATOM 965 C C . LEU A 1 139 ? 6.816 24.080 36.504 1.00 30.22 662 LEU A C 1
ATOM 966 O O . LEU A 1 139 ? 7.675 23.302 36.919 1.00 29.14 662 LEU A O 1
ATOM 971 N N . TYR A 1 140 ? 6.340 25.092 37.220 1.00 30.03 663 TYR A N 1
ATOM 972 C CA . TYR A 1 140 ? 6.808 25.368 38.572 1.00 31.56 663 TYR A CA 1
ATOM 973 C C . TYR A 1 140 ? 6.567 24.181 39.502 1.00 32.63 663 TYR A C 1
ATOM 974 O O . TYR A 1 140 ? 7.435 23.817 40.298 1.00 32.09 663 TYR A O 1
ATOM 983 N N . ASP A 1 141 ? 5.375 23.594 39.407 1.00 33.23 664 A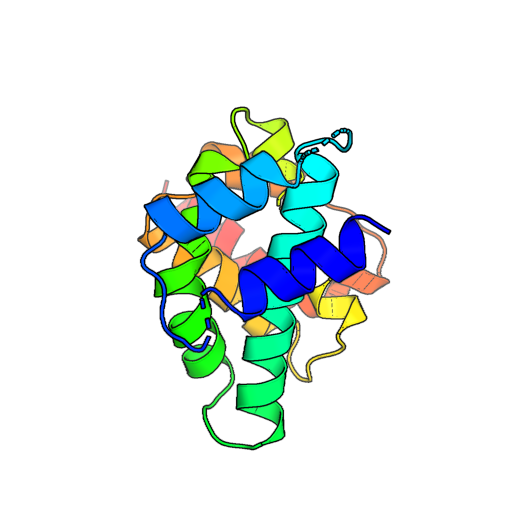SP A N 1
ATOM 984 C CA . ASP A 1 141 ? 5.011 22.452 40.237 1.00 34.16 664 ASP A CA 1
ATOM 985 C C . ASP A 1 141 ? 5.836 21.220 39.910 1.00 35.40 664 ASP A C 1
ATOM 986 O O . ASP A 1 141 ? 6.035 20.362 40.770 1.00 35.74 664 ASP A O 1
ATOM 991 N N . ASN A 1 142 ? 6.294 21.127 38.664 1.00 36.22 665 ASN A N 1
ATOM 992 C CA . ASN A 1 142 ? 7.103 19.996 38.225 1.00 37.49 665 ASN A CA 1
ATOM 993 C C . ASN A 1 142 ? 8.597 20.269 38.343 1.00 38.29 665 ASN A C 1
ATOM 994 O O . ASN A 1 142 ? 9.422 19.479 37.887 1.00 38.58 665 ASN A O 1
ATOM 999 N N . ASP A 1 143 ? 8.937 21.395 38.962 1.00 40.02 666 ASP A N 1
ATOM 1000 C CA . ASP A 1 143 ? 10.330 21.782 39.169 1.00 41.75 666 ASP A CA 1
ATOM 1001 C C . ASP A 1 143 ? 11.147 22.033 37.904 1.00 41.47 666 ASP A C 1
ATOM 1002 O O . ASP A 1 143 ? 12.374 21.911 37.919 1.00 42.71 666 ASP A O 1
ATOM 1007 N N . ILE A 1 144 ? 10.478 22.378 36.813 1.00 40.85 667 ILE A N 1
ATOM 1008 C CA . ILE A 1 144 ? 11.176 22.658 35.568 1.00 39.41 667 ILE A CA 1
ATOM 1009 C C . ILE A 1 144 ? 11.707 24.077 35.663 1.00 39.00 667 ILE A C 1
ATOM 1010 O O . ILE A 1 144 ? 12.737 24.406 35.088 1.00 37.80 667 ILE A O 1
ATOM 1015 N N . ILE A 1 145 ? 10.987 24.915 36.403 1.00 39.03 668 ILE A N 1
ATOM 1016 C CA . ILE A 1 145 ? 11.407 26.295 36.628 1.00 40.04 668 ILE A CA 1
ATOM 1017 C C . ILE A 1 145 ? 11.289 26.617 38.115 1.00 41.02 668 ILE A C 1
ATOM 1018 O O . ILE A 1 145 ? 10.364 26.139 38.775 1.00 41.64 668 ILE A O 1
ATOM 1023 N N . GLU A 1 146 ? 12.220 27.419 38.635 1.00 41.59 669 GLU A N 1
ATOM 1024 C CA . GLU A 1 146 ? 12.231 27.795 40.048 1.00 41.84 669 GLU A CA 1
ATOM 1025 C C . GLU A 1 146 ? 12.223 29.309 40.173 1.00 41.44 669 GLU A C 1
ATOM 1026 O O . GLU A 1 146 ? 12.461 30.023 39.193 1.00 39.38 669 GLU A O 1
ATOM 1032 N N . GLU A 1 147 ? 11.960 29.799 41.376 1.00 41.23 670 GLU A N 1
ATOM 1033 C CA . GLU A 1 147 ? 11.897 31.230 41.587 1.00 42.25 670 GLU A CA 1
ATOM 1034 C C . GLU A 1 147 ? 13.013 32.095 41.009 1.00 42.24 670 GLU A C 1
ATOM 1035 O O . GLU A 1 147 ? 12.748 33.144 40.417 1.00 41.88 670 GLU A O 1
ATOM 1041 N N . ASP A 1 148 ? 14.259 31.683 41.205 1.00 42.84 671 ASP A N 1
ATOM 1042 C CA . ASP A 1 148 ? 15.373 32.469 40.699 1.00 43.53 671 ASP A CA 1
ATOM 1043 C C . ASP A 1 148 ? 15.250 32.788 39.212 1.00 42.26 671 ASP A C 1
ATOM 1044 O O . ASP A 1 148 ? 15.244 33.957 38.824 1.00 41.76 671 ASP A O 1
ATOM 1049 N N . VAL A 1 149 ? 15.158 31.760 38.375 1.00 40.82 672 VAL A N 1
ATOM 1050 C CA . VAL A 1 149 ? 15.041 31.988 36.939 1.00 39.74 672 VAL A CA 1
ATOM 1051 C C . VAL A 1 149 ? 13.760 32.759 36.618 1.00 37.91 672 VAL A C 1
ATOM 1052 O O . VAL A 1 149 ? 13.741 33.595 35.716 1.00 36.45 672 VAL A O 1
ATOM 1056 N N . ILE A 1 150 ? 12.695 32.482 37.366 1.00 35.98 673 ILE A N 1
ATOM 1057 C CA . ILE A 1 150 ? 11.425 33.162 37.142 1.00 34.38 673 ILE A CA 1
ATOM 1058 C C . ILE A 1 150 ? 11.547 34.672 37.353 1.00 33.29 673 ILE A C 1
ATOM 1059 O O . ILE A 1 150 ? 11.016 35.452 36.566 1.00 30.24 673 ILE A O 1
ATOM 1064 N N . TYR A 1 151 ? 12.246 35.084 38.410 1.00 33.07 674 TYR A N 1
ATOM 1065 C CA . TYR A 1 151 ? 12.423 36.511 38.683 1.00 33.65 674 TYR A CA 1
ATOM 1066 C C . TYR A 1 151 ? 13.233 37.154 37.564 1.00 33.48 674 TYR A C 1
ATOM 1067 O O . TYR A 1 151 ? 12.896 38.234 37.079 1.00 33.16 674 TYR A O 1
ATOM 1076 N N . LYS A 1 152 ? 14.310 36.479 37.169 1.00 33.15 675 LYS A N 1
ATOM 1077 C CA . LYS A 1 152 ? 15.170 36.962 36.097 1.00 32.19 675 LYS A CA 1
ATOM 1078 C C . LYS A 1 152 ? 14.329 37.164 34.848 1.00 30.34 675 LYS A C 1
ATOM 1079 O O . LYS A 1 152 ? 14.359 38.232 34.240 1.00 29.88 675 LYS A O 1
ATOM 1085 N N . TRP A 1 153 ? 13.584 36.130 34.469 1.00 28.98 676 TRP A N 1
ATOM 1086 C CA . TRP A 1 153 ? 12.726 36.211 33.295 1.00 28.94 676 TRP A CA 1
ATOM 1087 C C . TRP A 1 153 ? 11.813 37.422 33.397 1.00 29.23 676 TRP A C 1
ATOM 1088 O O . TRP A 1 153 ? 11.762 38.253 32.492 1.00 28.98 676 TRP A O 1
ATOM 1099 N N . TRP A 1 154 ? 11.100 37.512 34.514 1.00 30.51 677 TRP A N 1
ATOM 1100 C CA . TRP A 1 154 ? 10.162 38.599 34.742 1.00 32.50 677 TRP A CA 1
ATOM 1101 C C . TRP A 1 154 ? 10.793 39.990 34.749 1.00 33.22 677 TRP A C 1
ATOM 1102 O O . TRP A 1 154 ? 10.204 40.943 34.244 1.00 31.83 677 TRP A O 1
ATOM 1113 N N . ASP A 1 155 ? 11.985 40.107 35.323 1.00 34.47 678 ASP A N 1
ATOM 1114 C CA . ASP A 1 155 ? 12.677 41.394 35.378 1.00 36.34 678 ASP A CA 1
ATOM 1115 C C . ASP A 1 155 ? 13.095 41.882 33.990 1.00 35.77 678 ASP A C 1
ATOM 1116 O O . ASP A 1 155 ? 13.191 43.087 33.747 1.00 35.38 678 ASP A O 1
ATOM 1121 N N . ASN A 1 156 ? 13.342 40.940 33.086 1.00 34.51 679 ASN A N 1
ATOM 1122 C CA . ASN A 1 156 ? 13.764 41.269 31.730 1.00 34.15 679 ASN A CA 1
ATOM 1123 C C . ASN A 1 156 ? 12.672 41.073 30.691 1.00 33.27 679 ASN A C 1
ATOM 1124 O O . ASN A 1 156 ? 12.929 41.148 29.491 1.00 33.17 679 ASN A O 1
ATOM 1129 N N . VAL A 1 157 ? 11.452 40.836 31.153 1.00 33.40 680 VAL A N 1
ATOM 1130 C CA . VAL A 1 157 ? 10.323 40.624 30.254 1.00 32.85 680 VAL A CA 1
ATOM 1131 C C . VAL A 1 157 ? 10.002 41.872 29.435 1.00 32.36 680 VAL A C 1
ATOM 1132 O O . VAL A 1 157 ? 10.254 42.997 29.864 1.00 32.69 680 VAL A O 1
ATOM 1136 N N . SER A 1 158 ? 9.439 41.652 28.254 1.00 31.93 681 SER A N 1
ATOM 1137 C CA . SER A 1 158 ? 9.068 42.731 27.349 1.00 32.02 681 SER A CA 1
ATOM 1138 C C . SER A 1 158 ? 7.958 43.585 27.942 1.00 31.58 681 SER A C 1
ATOM 1139 O O . SER A 1 158 ? 7.051 43.063 28.582 1.00 31.38 681 SER A O 1
ATOM 1142 N N . THR A 1 159 ? 8.030 44.897 27.740 1.00 31.50 682 THR A N 1
ATOM 1143 C CA . THR A 1 159 ? 6.986 45.781 28.254 1.00 30.54 682 THR A CA 1
ATOM 1144 C C . THR A 1 159 ? 6.078 46.249 27.127 1.00 30.48 682 THR A C 1
ATOM 1145 O O . THR A 1 159 ? 5.246 47.133 27.318 1.00 30.36 682 THR A O 1
ATOM 1149 N N . ASP A 1 160 ? 6.241 45.657 25.948 1.00 30.63 683 ASP A N 1
ATOM 1150 C CA . ASP A 1 160 ? 5.399 46.019 24.822 1.00 31.48 683 ASP 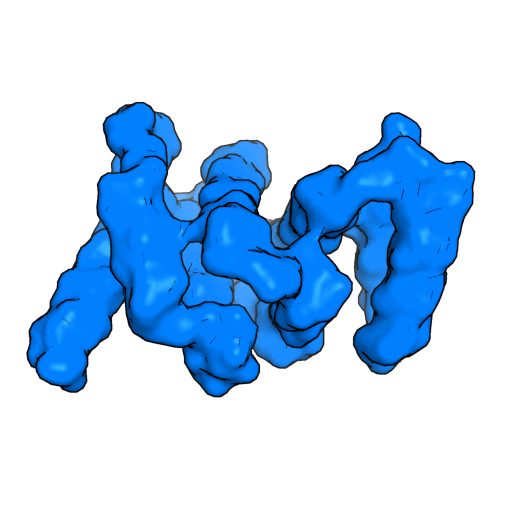A CA 1
ATOM 1151 C C . ASP A 1 160 ? 3.968 45.806 25.298 1.00 33.68 683 ASP A C 1
ATOM 1152 O O . ASP A 1 160 ? 3.618 44.726 25.773 1.00 33.89 683 ASP A O 1
ATOM 1157 N N . PRO A 1 161 ? 3.122 46.836 25.192 1.00 34.00 684 PRO A N 1
ATOM 1158 C CA . PRO A 1 161 ? 1.732 46.703 25.629 1.00 33.28 684 PRO A CA 1
ATOM 1159 C C . PRO A 1 161 ? 1.018 45.478 25.049 1.00 33.56 684 PRO A C 1
ATOM 1160 O O . PRO A 1 161 ? 0.017 45.015 25.602 1.00 34.16 684 PRO A O 1
ATOM 1164 N N . ARG A 1 162 ? 1.539 44.945 23.946 1.00 32.60 685 ARG A N 1
ATOM 1165 C CA . ARG A 1 162 ? 0.924 43.787 23.311 1.00 32.20 685 ARG A CA 1
ATOM 1166 C C . ARG A 1 162 ? 0.880 42.593 24.259 1.00 30.97 685 ARG A C 1
ATOM 1167 O O . ARG A 1 162 ? 0.173 41.622 24.006 1.00 30.13 685 ARG A O 1
ATOM 1175 N N . TYR A 1 163 ? 1.638 42.673 25.349 1.00 30.12 686 TYR A N 1
ATOM 1176 C CA . TYR A 1 163 ? 1.684 41.588 26.321 1.00 30.88 686 TYR A CA 1
ATOM 1177 C C . TYR A 1 163 ? 0.970 41.931 27.628 1.00 31.07 686 TYR A C 1
ATOM 1178 O O . TYR A 1 163 ? 0.980 41.138 28.572 1.00 28.09 686 TYR A O 1
ATOM 1187 N N . ASP A 1 164 ? 0.350 43.110 27.680 1.00 31.31 687 ASP A N 1
ATOM 1188 C CA . ASP A 1 164 ? -0.362 43.527 28.879 1.00 31.10 687 ASP A CA 1
ATOM 1189 C C . ASP A 1 164 ? -1.406 42.503 29.308 1.00 31.23 687 ASP A C 1
ATOM 1190 O O . ASP A 1 164 ? -1.485 42.148 30.481 1.00 30.56 687 ASP A O 1
ATOM 1195 N N . GLU A 1 165 ? -2.204 42.025 28.356 1.00 31.01 688 GLU A N 1
ATOM 1196 C CA . GLU A 1 165 ? -3.248 41.059 28.669 1.00 32.38 688 GLU A CA 1
ATOM 1197 C C . GLU A 1 165 ? -2.719 39.734 29.229 1.00 32.33 688 GLU A C 1
ATOM 1198 O O . GLU A 1 165 ? -3.104 39.322 30.324 1.00 32.34 688 GLU A O 1
ATOM 1204 N N . VAL A 1 166 ? -1.843 39.067 28.483 1.00 30.97 689 VAL A N 1
ATOM 1205 C CA . VAL A 1 166 ? -1.291 37.789 28.927 1.00 30.83 689 VAL A CA 1
ATOM 1206 C C . VAL A 1 166 ? -0.545 37.846 30.263 1.00 29.95 689 VAL A C 1
ATOM 1207 O O . VAL A 1 166 ? -0.392 36.827 30.931 1.00 29.94 689 VAL A O 1
ATOM 1211 N N . LYS A 1 167 ? -0.084 39.032 30.651 1.00 30.21 690 LYS A N 1
ATOM 1212 C CA . LYS A 1 167 ? 0.670 39.188 31.894 1.00 31.68 690 LYS A CA 1
ATOM 1213 C C . LYS A 1 167 ? -0.158 39.476 33.143 1.00 31.75 690 LYS A C 1
ATOM 1214 O O . LYS A 1 167 ? 0.334 39.322 34.259 1.00 31.43 690 LYS A O 1
ATOM 1220 N N . LYS A 1 168 ? -1.408 39.886 32.959 1.00 31.96 691 LYS A N 1
ATOM 1221 C CA . LYS A 1 168 ? -2.289 40.208 34.083 1.00 33.27 691 LYS A CA 1
ATOM 1222 C C . LYS A 1 168 ? -2.195 39.300 35.307 1.00 34.07 691 LYS A C 1
ATOM 1223 O O . LYS A 1 168 ? -1.940 39.764 36.415 1.00 34.11 691 LYS A O 1
ATOM 1229 N N . LEU A 1 169 ? -2.419 38.008 35.102 1.00 34.85 692 LEU A N 1
ATOM 1230 C CA . LEU A 1 169 ? -2.401 37.050 36.193 1.00 36.05 692 LEU A CA 1
ATOM 1231 C C . LEU A 1 169 ? -1.000 36.697 36.656 1.00 36.04 692 LEU A C 1
ATOM 1232 O O . LEU A 1 169 ? -0.700 36.765 37.845 1.00 35.41 692 LEU A O 1
ATOM 1237 N N . THR A 1 170 ? -0.135 36.335 35.719 1.00 36.02 693 THR A N 1
ATOM 1238 C CA . THR A 1 170 ? 1.227 35.961 36.066 1.00 36.22 693 THR A CA 1
ATOM 1239 C C . THR A 1 170 ? 2.001 37.047 36.824 1.00 35.64 693 THR A C 1
ATOM 1240 O O . THR A 1 170 ? 2.893 36.731 37.620 1.00 34.91 693 THR A O 1
ATOM 1244 N N . VAL A 1 171 ? 1.660 38.316 36.611 1.00 35.98 694 VAL A N 1
ATOM 1245 C CA . VAL A 1 171 ? 2.369 39.387 37.317 1.00 37.70 694 VAL A CA 1
ATOM 1246 C C . VAL A 1 171 ? 2.087 39.298 38.811 1.00 37.94 694 VAL A C 1
ATOM 1247 O O . VAL A 1 171 ? 2.974 39.529 39.635 1.00 37.89 694 VAL A O 1
ATOM 1251 N N . LYS A 1 172 ? 0.848 38.967 39.161 1.00 37.40 695 LYS A N 1
ATOM 1252 C CA . LYS A 1 172 ? 0.491 38.820 40.567 1.00 36.53 695 LYS A CA 1
ATOM 1253 C C . LYS A 1 172 ? 1.198 37.581 41.130 1.00 35.46 695 LYS A C 1
ATOM 1254 O O . LYS A 1 172 ? 1.681 37.593 42.262 1.00 34.44 695 LYS A O 1
ATOM 1260 N N . TRP A 1 173 ? 1.252 36.513 40.332 1.00 34.22 696 TRP A N 1
ATOM 1261 C CA . TRP A 1 173 ? 1.893 35.271 40.754 1.00 33.95 696 TRP A CA 1
ATOM 1262 C C . TRP A 1 173 ? 3.354 35.500 41.127 1.00 36.16 696 TRP A C 1
ATOM 1263 O O . TRP A 1 173 ? 3.808 35.069 42.191 1.00 36.59 696 TRP A O 1
ATOM 1274 N N . VAL A 1 174 ? 4.095 36.178 40.252 1.00 36.84 697 VAL A N 1
ATOM 1275 C CA . VAL A 1 174 ? 5.498 36.452 40.531 1.00 37.40 697 VAL A CA 1
ATOM 1276 C C . VAL A 1 174 ? 5.611 37.251 41.821 1.00 38.46 697 VAL A C 1
ATOM 1277 O O . VAL A 1 174 ? 6.502 37.017 42.638 1.00 37.30 697 VAL A O 1
ATOM 1281 N N . GLU A 1 175 ? 4.694 38.196 41.996 1.00 40.81 698 GLU A N 1
ATOM 1282 C CA . GLU A 1 175 ? 4.668 39.042 43.186 1.00 43.25 698 GLU A CA 1
ATOM 1283 C C . GLU A 1 175 ? 4.424 38.185 44.427 1.00 42.53 698 GLU A C 1
ATOM 1284 O O . GLU A 1 175 ? 5.109 38.335 45.440 1.00 41.77 698 GLU A O 1
ATOM 1290 N N . TRP A 1 176 ? 3.442 37.290 44.342 1.00 41.85 699 TRP A N 1
ATOM 1291 C CA . TRP A 1 176 ? 3.131 36.396 45.452 1.00 41.23 699 TRP A CA 1
ATOM 1292 C C . TRP A 1 176 ? 4.362 35.566 45.808 1.00 42.06 699 TRP A C 1
ATOM 1293 O O . TRP A 1 176 ? 4.671 35.375 46.984 1.00 42.00 699 TRP A O 1
ATOM 1304 N N . LEU A 1 177 ? 5.052 35.067 44.784 1.00 42.82 700 LEU A N 1
ATOM 1305 C CA . LEU A 1 177 ? 6.254 34.259 44.975 1.00 43.63 700 LEU A CA 1
ATOM 1306 C C . LEU A 1 177 ? 7.353 35.012 45.719 1.00 44.65 700 LEU A C 1
ATOM 1307 O O . LEU A 1 177 ? 8.063 34.425 46.538 1.00 43.61 700 LEU A O 1
ATOM 1312 N N . GLN A 1 178 ? 7.510 36.299 45.419 1.00 47.22 701 GLN A N 1
ATOM 1313 C CA . GLN A 1 178 ? 8.532 37.112 46.076 1.00 51.05 701 GLN A CA 1
ATOM 1314 C C . GLN A 1 178 ? 8.173 37.225 47.559 1.00 52.31 701 GLN A C 1
ATOM 1315 O O . GLN A 1 178 ? 8.998 36.946 48.430 1.00 52.16 701 GLN A O 1
ATOM 1321 N N . ASN A 1 179 ? 6.937 37.621 47.844 1.00 54.15 702 ASN A N 1
ATOM 1322 C CA . ASN A 1 179 ? 6.487 37.760 49.225 1.00 56.37 702 ASN A CA 1
ATOM 1323 C C . ASN A 1 179 ? 6.629 36.475 50.045 1.00 57.83 702 ASN A C 1
ATOM 1324 O O . ASN A 1 179 ? 7.057 36.509 51.204 1.00 58.04 702 ASN A O 1
ATOM 1329 N N . ALA A 1 180 ? 6.279 35.346 49.441 1.00 59.30 703 ALA A N 1
ATOM 1330 C CA . ALA A 1 180 ? 6.358 34.065 50.123 1.00 60.76 703 ALA A CA 1
ATOM 1331 C C . ALA A 1 180 ? 7.797 33.559 50.223 1.00 62.50 703 ALA A C 1
ATOM 1332 O O . ALA A 1 180 ? 8.049 32.516 50.830 1.00 63.33 703 ALA A O 1
ATOM 1334 N N . ASP A 1 181 ? 8.743 34.294 49.642 1.00 64.07 704 ASP A N 1
ATOM 1335 C CA . ASP A 1 181 ? 10.145 33.871 49.685 1.00 65.69 704 ASP A CA 1
ATOM 1336 C C . ASP A 1 181 ? 10.857 34.054 51.026 1.00 66.41 704 ASP A C 1
ATOM 1337 O O . ASP A 1 181 ? 10.825 35.172 51.591 1.00 66.99 704 ASP A O 1
#

B-factor: mean 36.58, std 9.22, range [15.98, 67.87]

GO terms:
  GO:0005085 guanyl-nucleotide exchange factor activity (F, IDA)
  GO:0005851 eukaryotic translation initiation factor 2B complex (C, IDA)
  GO:0032045 guanyl-nucleotide exchange factor complex (C, IDA)
  GO:0006446 regulation of translational initiation (P, IDA)
  GO:0003743 translation initiation factor activity (F, IGI)
  GO:0005851 eukaryotic translation initiation factor 2B complex (C, IGI)
  GO:0006446 regulation of translational initiation (P, IGI)
  GO:0005085 guanyl-nucleotide exchange factor activity (F, IMP)
  GO:0005737 cytoplasm (C, HDA)
  GO:0005829 cytosol (C, HDA)
  GO:0005851 eukaryotic translation initiation factor 2B complex (C, IMP)
  GO:0003743 translation initiation factor activity (F, IPI)
  GO:0005851 eukaryotic translation initiation factor 2B complex (C, IPI)
  GO:0032045 guanyl-nucleotide exchange factor complex (C, IPI)
  GO:0006446 regulation of translational initiation (P, IPI)
  GO:0005515 protein binding (F, IPI)

Organism: Saccharomyces cerevisiae (strain ATCC 204508 / S288c) (NCBI:txid559292)

CATH classification: 1.25.40.180

Solvent-accessible surface area: 8267 Å² total

Secondary structure (DSSP, 8-state):
-HHHHHHHHHHH------HHHHHHHHHHH-----HHHHHHHHHHHHHHHHHHHHHTTSS-HHHHHHHHHHHHGGGGGGT--SHHHHHH-----HHHHHT-SSHHHHHHHHHHHHHHTTSS-HHHHHHH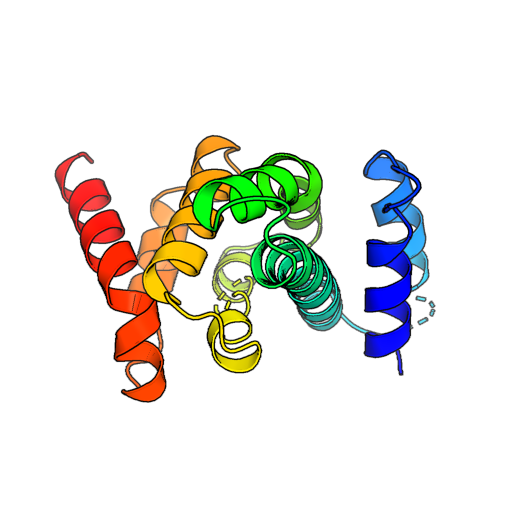HHT----GGGHHHHHHHHHHHHHHHHT-

InterPro domains:
  IPR003307 W2 domain [PF02020] (633-710)
  IPR003307 W2 domain [PS51363] (539-710)
  IPR003307 W2 domain [SM00515] (619-706)
  IPR005835 Nucleotidyl transferase domain [PF00483] (29-156)
  IPR011004 Trimeric LpxA-like superfamily [SSF51161] (269-440)
  IPR016024 Armadillo-type fold [SSF48371] (544-704)
  IPR029044 Nucleotide-diphospho-sugar transferases [G3DSA:3.90.550.10] (13-305)
  IPR029044 Nucleotide-diphospho-sugar transferases [SSF53448] (25-372)
  IPR035543 Translation initiation factor eIF-2B subunit epsilon, N-terminal [cd04197] (27-243)
  IPR044123 Translation initiation factor eIF-2B subunit epsilon, W2 domain [cd11558] (550-704)
  IPR051956 eIF2B Complex Subunit Epsilon [PTHR45887] (17-712)
  IPR056764 EIF2B subunit epsilon/gamma, LbH domain [PF25084] (323-425)

Sequence (156 aa):
DFEKEGIATVERAENNHDLDTALLELNTLRSNVTYHEVRIATITALLRRVYHFIATQTLGPKDAVVKVFNQWGLLFKRQAFDEEEYIDLNIIEKIVEQSFDKPDLILFSALVSLYDNDIIEEDVIYKWWDNVSTDPRYDEVKKLTVKWVEWLQNAD

Radius of gyration: 15.05 Å; Cα contacts (8 Å, |Δi|>4): 169; chains: 1; bounding box: 36×38×43 Å

Foldseek 3Di:
DLQVVLLVLLLVVCVVNQQVVSVVVSVVSVCPPALLSNLLSNLLSLLVQLQVCPVVVVDHNLRSLLVRCLRSVVNVLVSADDLVSVLSNLSVCSLLVVPDPQLLSNLQSNVVSCPVVVSDDLVSVVVSVVPRDPPCSCVRNCVNVVVVNVVVVVVD

Nearest PDB structures (foldseek):
  1paq-assembly1_A  TM=9.980E-01  e=1.044E-19  Saccharomyces cerevisiae
  3jui-assembly1_A  TM=7.156E-01  e=3.898E-03  Homo sapiens